Protein AF-A0A371H6S9-F1 (afdb_monomer)

Organism: Mucuna pruriens (NCBI:txid157652)

Foldseek 3Di:
DVVVVCCVVPNPVNVVVVVCVVVVPDDDLLRLLVVLVVVCVVCVPPVDDLLVSLVVSLVPDDPVVQVVLCVQVVHHLNVDDSVVSNVSSVVVSVVVVVVVVVVVVVVVVVVVVVVVVVVVVVVVVVVVVPPD

pLDDT: mean 82.52, std 13.05, range [45.22, 95.12]

Mean predicted aligned error: 13.17 Å

Radius of gyration: 25.53 Å; Cα contacts (8 Å, |Δi|>4): 40; chains: 1; bounding box: 73×57×52 Å

Secondary structure (DSSP, 8-state):
-HHHHHHHHS-HHHHHHHHHHHHH----HHHHHHHHHHHHHH-TT----HHHHHHHHHHHS-HHHHHHHHHHHTS-GGGS-HHHHHHHHHHHHHHHHHHHHHHHHHHHHHHHHHHHHHHHHHHHHHHHHTT-

Solvent-accessible surface area (backbone atoms only — not comparable to full-atom values): 7576 Å² total; per-residue (Å²): 114,72,66,64,52,43,50,75,78,50,31,73,66,54,52,50,50,52,48,50,50,58,74,58,66,65,78,48,74,41,59,52,50,50,53,51,52,54,55,47,67,75,40,83,81,66,80,72,51,65,54,56,53,53,50,54,54,57,67,75,45,54,72,68,56,46,52,51,47,23,61,77,59,77,43,64,52,85,79,46,55,52,67,58,41,50,52,50,53,50,49,57,33,55,48,58,51,54,56,50,51,53,50,52,53,51,52,56,52,50,54,51,52,51,52,52,52,52,52,53,52,49,52,53,53,53,58,66,64,70,73,116

Structure (mmCIF, N/CA/C/O backbone):
data_AF-A0A371H6S9-F1
#
_entry.id   AF-A0A371H6S9-F1
#
loop_
_atom_site.group_PDB
_atom_site.id
_atom_site.type_symbol
_atom_site.label_atom_id
_atom_site.label_alt_id
_atom_site.label_comp_id
_atom_site.label_asym_id
_atom_site.label_entity_id
_atom_site.label_seq_id
_atom_site.pdbx_PDB_ins_code
_atom_site.Cartn_x
_atom_site.Cartn_y
_atom_site.Cartn_z
_atom_site.occupancy
_atom_site.B_iso_or_equiv
_atom_site.auth_seq_id
_atom_site.auth_comp_id
_atom_site.auth_asym_id
_atom_site.auth_atom_id
_atom_site.pdbx_PDB_model_num
ATOM 1 N N . MET A 1 1 ? 10.686 46.950 -4.420 1.00 54.09 1 MET A N 1
ATOM 2 C CA . MET A 1 1 ? 11.834 46.256 -3.778 1.00 54.09 1 MET A CA 1
ATOM 3 C C . MET A 1 1 ? 11.553 44.820 -3.319 1.00 54.09 1 MET A C 1
ATOM 5 O O . MET A 1 1 ? 12.460 44.010 -3.441 1.00 54.09 1 MET A O 1
ATOM 9 N N . LYS A 1 2 ? 10.344 44.446 -2.860 1.00 57.06 2 LYS A N 1
ATOM 10 C CA . LYS A 1 2 ? 10.056 43.058 -2.420 1.00 57.06 2 LYS A CA 1
ATOM 11 C C . LYS A 1 2 ? 10.173 41.984 -3.527 1.00 57.06 2 LYS A C 1
ATOM 13 O O . LYS A 1 2 ? 10.679 40.906 -3.245 1.00 57.06 2 LYS A O 1
ATOM 18 N N . CYS A 1 3 ? 9.796 42.276 -4.777 1.00 54.66 3 CYS A N 1
ATOM 19 C CA . CYS A 1 3 ? 9.880 41.297 -5.879 1.00 54.66 3 CYS A CA 1
ATOM 20 C C . CYS A 1 3 ? 11.325 40.965 -6.300 1.00 54.66 3 CYS A C 1
ATOM 22 O O . CYS A 1 3 ? 11.639 39.805 -6.533 1.00 54.66 3 CYS A O 1
ATOM 24 N N . ILE A 1 4 ? 12.220 41.960 -6.303 1.00 58.25 4 ILE A N 1
ATOM 25 C CA . ILE A 1 4 ? 13.638 41.788 -6.680 1.00 58.25 4 ILE A CA 1
ATOM 26 C C . ILE A 1 4 ? 14.384 40.941 -5.634 1.00 58.25 4 ILE A C 1
ATOM 28 O O . ILE A 1 4 ? 15.252 40.139 -5.967 1.00 58.25 4 ILE A O 1
ATOM 32 N N . PHE A 1 5 ? 14.022 41.077 -4.353 1.00 59.91 5 PHE A N 1
ATOM 33 C CA . PHE A 1 5 ? 14.564 40.245 -3.277 1.00 59.91 5 PHE A CA 1
ATOM 34 C C . PHE A 1 5 ? 14.144 38.775 -3.435 1.00 59.91 5 PHE A C 1
ATOM 36 O O . PHE A 1 5 ? 14.973 37.875 -3.321 1.00 59.91 5 PHE A O 1
ATOM 43 N N . LEU A 1 6 ? 12.874 38.522 -3.764 1.00 56.22 6 LEU A N 1
ATOM 44 C CA . LEU A 1 6 ? 12.376 37.164 -3.987 1.00 56.22 6 LEU A CA 1
ATOM 45 C C . LEU A 1 6 ? 13.027 36.501 -5.206 1.00 56.22 6 LEU A C 1
ATOM 47 O O . LEU A 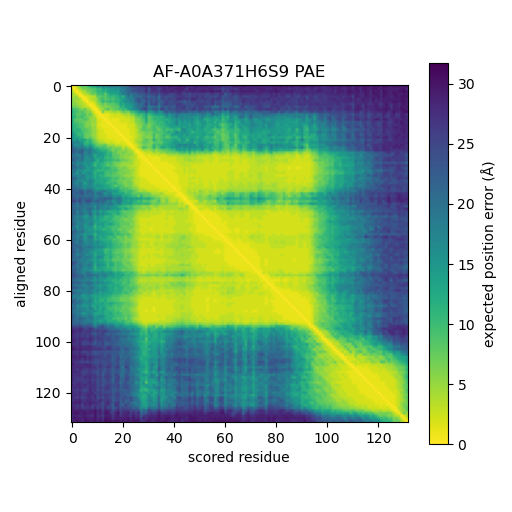1 6 ? 13.379 35.333 -5.114 1.00 56.22 6 LEU A O 1
ATOM 51 N N . GLU A 1 7 ? 13.288 37.227 -6.295 1.00 57.91 7 GLU A N 1
ATOM 52 C CA . GLU A 1 7 ? 14.029 36.681 -7.445 1.00 57.91 7 GLU A CA 1
ATOM 53 C C . GLU A 1 7 ? 15.470 36.281 -7.103 1.00 57.91 7 GLU A C 1
ATOM 55 O O . GLU A 1 7 ? 15.959 35.258 -7.588 1.00 57.91 7 GLU A O 1
ATOM 60 N N . LYS A 1 8 ? 16.140 37.051 -6.234 1.00 61.28 8 LYS A N 1
ATOM 61 C CA . LYS A 1 8 ? 17.536 36.806 -5.840 1.00 61.28 8 LYS A CA 1
ATOM 62 C C . LYS A 1 8 ? 17.701 35.612 -4.887 1.00 61.28 8 LYS A C 1
ATOM 64 O O . LYS A 1 8 ? 18.742 34.965 -4.913 1.00 61.28 8 LYS A O 1
ATOM 69 N N . PHE A 1 9 ? 16.693 35.308 -4.060 1.00 59.56 9 PHE A N 1
ATOM 70 C CA . PHE A 1 9 ? 16.754 34.241 -3.040 1.00 59.56 9 PHE A CA 1
ATOM 71 C C . PHE A 1 9 ? 15.882 33.009 -3.355 1.00 59.56 9 PHE A C 1
ATOM 73 O O . PHE A 1 9 ? 16.217 31.881 -2.975 1.00 59.56 9 PHE A O 1
ATOM 80 N N . PHE A 1 10 ? 14.790 33.205 -4.087 1.00 62.31 10 PHE A N 1
ATOM 81 C CA . PHE A 1 10 ? 13.824 32.195 -4.515 1.00 62.31 10 PHE A CA 1
ATOM 82 C C . PHE A 1 10 ? 13.606 32.311 -6.023 1.00 62.31 10 PHE A C 1
ATOM 84 O O . PHE A 1 10 ? 12.510 32.619 -6.493 1.00 62.31 10 PHE A O 1
ATOM 91 N N . SER A 1 11 ? 14.668 32.047 -6.790 1.00 77.38 11 SER A N 1
ATOM 92 C CA . SER A 1 11 ? 14.598 32.020 -8.250 1.00 77.38 11 SER A CA 1
ATOM 93 C C . SER A 1 11 ? 13.400 31.192 -8.731 1.00 77.38 11 SER A C 1
ATOM 95 O O . SER A 1 11 ? 12.996 30.205 -8.099 1.00 77.38 11 SER A O 1
ATOM 97 N N . ALA A 1 12 ? 12.835 31.558 -9.883 1.00 75.94 12 ALA A N 1
ATOM 98 C CA . ALA A 1 12 ? 11.729 30.815 -10.486 1.00 75.94 12 ALA A CA 1
ATOM 99 C C . ALA A 1 12 ? 12.052 29.312 -10.622 1.00 75.94 12 ALA A C 1
ATOM 101 O O . ALA A 1 12 ? 11.181 28.471 -10.394 1.00 75.94 12 ALA A O 1
ATOM 102 N N . SER A 1 13 ? 13.323 28.972 -10.877 1.00 79.56 13 SER A N 1
ATOM 103 C CA . SER A 1 13 ? 13.829 27.596 -10.912 1.00 79.56 13 SER A CA 1
ATOM 104 C C . SER A 1 13 ? 13.797 26.897 -9.548 1.00 79.56 13 SER A C 1
ATOM 106 O O . SER A 1 13 ? 13.357 25.750 -9.464 1.00 79.56 13 SER A O 1
ATOM 108 N N . ARG A 1 14 ? 14.189 27.571 -8.458 1.00 81.19 14 ARG A N 1
ATOM 109 C CA . ARG A 1 14 ? 14.127 27.019 -7.094 1.00 81.19 14 ARG A CA 1
ATOM 110 C C . ARG A 1 14 ? 12.681 26.796 -6.664 1.00 81.19 14 ARG A C 1
ATOM 112 O O . ARG A 1 14 ? 12.356 25.733 -6.141 1.00 81.19 14 ARG A O 1
ATOM 119 N N . THR A 1 15 ? 11.799 27.744 -6.968 1.00 82.00 15 THR A N 1
ATOM 120 C CA . THR A 1 15 ? 10.360 27.628 -6.695 1.00 82.00 15 THR A CA 1
ATOM 121 C C . THR A 1 15 ? 9.712 26.518 -7.532 1.00 82.00 15 THR A C 1
ATOM 123 O O . THR A 1 15 ? 8.902 25.751 -7.020 1.00 82.00 15 THR A O 1
ATOM 126 N N . ALA A 1 16 ? 10.085 26.366 -8.807 1.00 82.19 16 ALA A N 1
ATOM 127 C CA . ALA A 1 16 ? 9.634 25.255 -9.647 1.00 82.19 16 ALA A CA 1
ATOM 128 C C . ALA A 1 16 ? 10.144 23.894 -9.143 1.00 82.19 16 ALA A C 1
ATOM 130 O O . ALA A 1 16 ? 9.376 22.939 -9.099 1.00 82.19 16 ALA A O 1
ATOM 131 N N . SER A 1 17 ? 11.401 23.813 -8.698 1.00 82.50 17 SER A N 1
ATOM 132 C CA . SER A 1 17 ? 11.984 22.599 -8.109 1.00 82.50 17 SER A CA 1
ATOM 133 C C . SER A 1 17 ? 11.287 22.206 -6.805 1.00 82.50 17 SER A C 1
ATOM 135 O O . SER A 1 17 ? 10.925 21.047 -6.628 1.00 82.50 17 SER A O 1
ATOM 137 N N . ILE A 1 18 ? 11.008 23.171 -5.923 1.00 83.88 18 ILE A N 1
ATOM 138 C CA . ILE A 1 18 ? 10.249 22.932 -4.688 1.00 83.88 18 ILE A CA 1
ATOM 139 C C . ILE A 1 18 ? 8.818 22.493 -5.012 1.00 83.88 18 ILE A C 1
ATOM 141 O O . ILE A 1 18 ? 8.362 21.503 -4.454 1.00 83.88 18 ILE A O 1
ATOM 145 N N . ARG A 1 19 ? 8.129 23.143 -5.960 1.00 82.06 19 ARG A N 1
ATOM 146 C CA . ARG A 1 19 ? 6.797 22.706 -6.418 1.00 82.06 19 ARG A CA 1
ATOM 147 C C . ARG A 1 19 ? 6.821 21.292 -6.988 1.00 82.06 19 ARG A C 1
ATOM 149 O O . ARG A 1 19 ? 5.960 20.494 -6.647 1.00 82.06 19 ARG A O 1
ATOM 156 N N . LYS A 1 20 ? 7.830 20.956 -7.794 1.00 81.62 20 LYS A N 1
ATOM 157 C CA . LYS A 1 20 ? 8.015 19.601 -8.326 1.00 81.62 20 LYS A CA 1
ATOM 158 C C . LYS A 1 20 ? 8.255 18.588 -7.210 1.00 81.62 20 LYS A C 1
ATOM 160 O O . LYS A 1 20 ? 7.698 17.502 -7.271 1.00 81.62 20 LYS A O 1
ATOM 165 N N . LYS A 1 21 ? 9.042 18.944 -6.189 1.00 80.62 21 LYS A N 1
ATOM 166 C CA . LYS A 1 21 ? 9.236 18.105 -5.002 1.00 80.62 21 LYS A CA 1
ATOM 167 C C . LYS A 1 21 ? 7.922 17.910 -4.260 1.00 80.62 21 LYS A C 1
ATOM 169 O O . LYS A 1 21 ? 7.562 16.768 -4.057 1.00 80.62 21 LYS A O 1
ATOM 174 N N . ILE A 1 22 ? 7.184 18.981 -3.954 1.00 78.75 22 ILE A N 1
ATOM 175 C CA . ILE A 1 22 ? 5.890 18.930 -3.251 1.00 78.75 22 ILE A CA 1
ATOM 176 C C . ILE A 1 22 ? 4.874 18.076 -4.018 1.00 78.75 22 ILE A C 1
ATOM 178 O O . ILE A 1 22 ? 4.316 17.149 -3.447 1.00 78.75 22 ILE A O 1
ATOM 182 N N . CYS A 1 23 ? 4.679 18.321 -5.317 1.00 70.56 23 CYS A N 1
ATOM 183 C CA . CYS A 1 23 ? 3.792 17.504 -6.154 1.00 70.56 23 CYS A CA 1
ATOM 184 C C . CYS A 1 23 ? 4.308 16.066 -6.346 1.00 70.56 23 CYS A C 1
ATOM 186 O O . CYS A 1 23 ? 3.544 15.180 -6.721 1.00 70.56 23 CYS A O 1
ATOM 188 N N . GLY A 1 24 ? 5.605 15.848 -6.122 1.00 63.62 24 GLY A N 1
ATOM 189 C CA . GLY A 1 24 ? 6.260 14.547 -6.146 1.00 63.62 24 GLY A CA 1
ATOM 190 C C . GLY A 1 24 ? 6.173 13.779 -4.826 1.00 63.62 24 GLY A C 1
ATOM 191 O O . GLY A 1 24 ? 6.465 12.588 -4.840 1.00 63.62 24 GLY A O 1
ATOM 192 N N . ILE A 1 25 ? 5.739 14.405 -3.718 1.00 71.25 25 ILE A N 1
ATOM 193 C CA . ILE A 1 25 ? 5.403 13.716 -2.457 1.00 71.25 25 ILE A CA 1
ATOM 194 C C . ILE A 1 25 ? 4.047 13.024 -2.652 1.00 71.25 25 ILE A C 1
ATOM 196 O O . ILE A 1 25 ? 3.038 13.386 -2.053 1.00 71.25 25 ILE A O 1
ATOM 200 N N . ARG A 1 26 ? 3.985 12.058 -3.567 1.00 69.69 26 ARG A N 1
ATOM 201 C CA . ARG A 1 26 ? 2.892 11.090 -3.583 1.00 69.69 26 ARG A CA 1
ATOM 202 C C . ARG A 1 26 ? 3.297 9.974 -2.635 1.00 69.69 26 ARG A C 1
ATOM 204 O O . ARG A 1 26 ? 4.246 9.258 -2.933 1.00 69.69 26 ARG A O 1
ATOM 211 N N . GLU A 1 27 ? 2.591 9.859 -1.512 1.00 80.19 27 GLU A N 1
ATOM 212 C CA . GLU A 1 27 ? 2.697 8.677 -0.652 1.00 80.19 27 GLU A CA 1
ATOM 213 C C . GLU A 1 27 ? 2.327 7.437 -1.480 1.00 80.19 27 GLU A C 1
ATOM 215 O O . GLU A 1 27 ? 1.344 7.428 -2.227 1.00 80.19 27 GLU A O 1
ATOM 220 N N . THR A 1 28 ? 3.140 6.395 -1.366 1.00 84.69 28 THR A N 1
ATOM 221 C CA . THR A 1 28 ? 2.868 5.081 -1.949 1.00 84.69 28 THR A CA 1
ATOM 222 C C . THR A 1 28 ? 1.796 4.344 -1.142 1.00 84.69 28 THR A C 1
ATOM 224 O O . THR A 1 28 ? 1.573 4.630 0.037 1.00 84.69 28 THR A O 1
ATOM 227 N N . LEU A 1 29 ? 1.166 3.328 -1.749 1.00 87.25 29 LEU A N 1
ATOM 228 C CA . LEU A 1 29 ? 0.205 2.458 -1.060 1.00 87.25 29 LEU A CA 1
ATOM 229 C C . LEU A 1 29 ? 0.773 1.894 0.255 1.00 87.25 29 LEU A C 1
ATOM 231 O O . LEU A 1 29 ? 0.060 1.837 1.255 1.00 87.25 29 LEU A O 1
ATOM 235 N N . ARG A 1 30 ? 2.061 1.514 0.259 1.00 87.25 30 ARG A N 1
ATOM 236 C CA . ARG A 1 30 ? 2.778 1.055 1.456 1.00 87.25 30 ARG A CA 1
ATOM 237 C C . ARG A 1 30 ? 2.777 2.115 2.542 1.00 87.25 30 ARG A C 1
ATOM 239 O O . ARG A 1 30 ? 2.329 1.837 3.648 1.00 87.25 30 ARG A O 1
ATOM 246 N N . GLU A 1 31 ? 3.338 3.28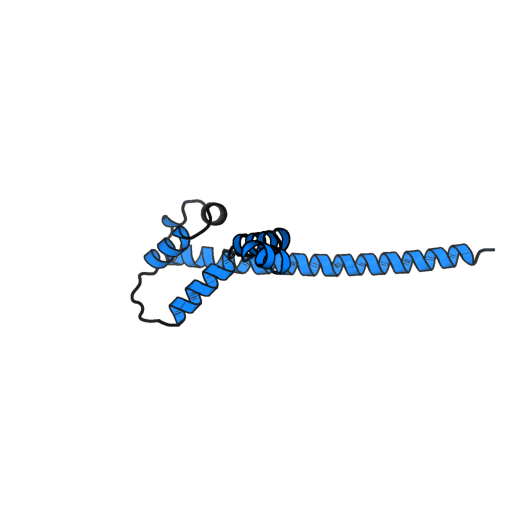5 2.242 1.00 89.06 31 GLU A N 1
ATOM 247 C CA . GLU A 1 31 ? 3.572 4.330 3.243 1.00 89.06 31 GLU A CA 1
ATOM 248 C C . GLU A 1 31 ? 2.249 4.756 3.874 1.00 89.06 31 GLU A C 1
ATOM 250 O O . GLU A 1 31 ? 2.138 4.883 5.095 1.00 89.06 31 GLU A O 1
ATOM 255 N N . TYR A 1 32 ? 1.210 4.881 3.046 1.00 90.88 32 TYR A N 1
ATOM 256 C CA . TYR A 1 32 ? -0.121 5.206 3.523 1.00 90.88 32 TYR A CA 1
ATOM 257 C C . TYR A 1 32 ? -0.718 4.091 4.399 1.00 90.88 32 TYR A C 1
ATOM 259 O O . TYR A 1 32 ? -1.273 4.371 5.466 1.00 90.88 32 TYR A O 1
ATOM 267 N N . TRP A 1 33 ? -0.555 2.821 4.006 1.00 91.69 33 TRP A N 1
ATOM 268 C CA . TRP A 1 33 ? -1.008 1.669 4.793 1.00 91.69 33 TRP A CA 1
ATOM 269 C C . TRP A 1 33 ? -0.287 1.558 6.143 1.00 91.69 33 TRP A C 1
ATOM 271 O O . TRP A 1 33 ? -0.922 1.326 7.174 1.00 91.69 33 TRP A O 1
ATOM 281 N N . GLU A 1 34 ? 1.027 1.764 6.182 1.00 90.81 34 GLU A N 1
ATOM 282 C CA . GLU A 1 34 ? 1.811 1.768 7.422 1.00 90.81 34 GLU A CA 1
ATOM 283 C C . GLU A 1 34 ? 1.401 2.915 8.348 1.00 90.81 34 GLU A C 1
ATOM 285 O O . GLU A 1 34 ? 1.189 2.701 9.546 1.00 90.81 34 GLU A O 1
ATOM 290 N N . ARG A 1 35 ? 1.216 4.122 7.799 1.00 92.62 35 ARG A N 1
ATOM 291 C CA . ARG A 1 35 ? 0.756 5.288 8.561 1.00 92.62 35 ARG A CA 1
ATOM 292 C C . ARG A 1 35 ? -0.618 5.048 9.181 1.00 92.62 35 ARG A C 1
ATOM 294 O O . ARG A 1 35 ? -0.807 5.361 10.358 1.00 92.62 35 ARG A O 1
ATOM 301 N N . LEU A 1 36 ? -1.550 4.457 8.431 1.00 91.25 36 LEU A N 1
ATOM 302 C CA . LEU A 1 36 ? -2.868 4.079 8.944 1.00 91.25 36 LEU A CA 1
ATOM 303 C C . LEU A 1 36 ? -2.752 3.073 10.097 1.00 91.25 36 LEU A C 1
ATOM 305 O O . LEU A 1 36 ? -3.305 3.308 11.170 1.00 91.25 36 LEU A O 1
ATOM 309 N N . ASN A 1 37 ? -1.998 1.984 9.914 1.00 90.50 37 ASN A N 1
ATOM 310 C CA . ASN A 1 37 ? -1.828 0.967 10.956 1.00 90.50 37 ASN A CA 1
ATOM 311 C C . ASN A 1 37 ? -1.178 1.540 12.224 1.00 90.50 37 ASN A C 1
ATOM 313 O O . ASN A 1 37 ? -1.600 1.210 13.332 1.00 90.50 37 ASN A O 1
ATOM 317 N N . LYS A 1 38 ? -0.200 2.442 12.082 1.00 92.75 38 LYS A N 1
ATOM 318 C CA . LYS A 1 38 ? 0.442 3.129 13.211 1.00 92.75 38 LYS A CA 1
ATOM 319 C C . LYS A 1 38 ? -0.538 4.010 13.991 1.00 92.75 38 LYS A C 1
ATOM 321 O O . LYS A 1 38 ? -0.505 4.029 15.223 1.00 92.75 38 LYS A O 1
ATOM 326 N N . LEU A 1 39 ? -1.426 4.716 13.291 1.00 91.38 39 LEU A N 1
ATOM 327 C CA . LEU A 1 39 ? -2.481 5.510 13.925 1.00 91.38 39 LEU A CA 1
ATOM 328 C C . LEU A 1 39 ? -3.474 4.612 14.673 1.00 91.38 39 LEU A C 1
ATOM 330 O O . LEU A 1 39 ? -3.774 4.884 15.833 1.00 91.38 39 LEU A O 1
ATOM 334 N N . CYS A 1 40 ? -3.905 3.504 14.062 1.00 88.75 40 CYS A N 1
ATOM 335 C CA . CYS A 1 40 ? -4.759 2.517 14.726 1.00 88.75 40 CYS A CA 1
ATOM 336 C C . CYS A 1 40 ? -4.094 1.927 15.982 1.00 88.75 40 CYS A C 1
ATOM 338 O O . CYS A 1 40 ? -4.743 1.818 17.019 1.00 88.75 40 CYS A O 1
ATOM 340 N N . ALA A 1 41 ? -2.795 1.614 15.932 1.00 89.75 41 ALA A N 1
ATOM 341 C CA . ALA A 1 41 ? -2.052 1.086 17.079 1.00 89.75 41 ALA A CA 1
ATOM 342 C C . ALA A 1 41 ? -1.951 2.086 18.245 1.00 89.75 41 ALA A C 1
ATOM 344 O O . ALA A 1 41 ? -1.922 1.679 19.403 1.00 89.75 41 ALA A O 1
ATOM 345 N N . THR A 1 42 ? -1.938 3.390 17.951 1.00 93.06 42 THR A N 1
ATOM 346 C CA . THR A 1 42 ? -1.930 4.449 18.977 1.00 93.06 42 THR A CA 1
ATOM 347 C C . THR A 1 42 ? -3.248 4.511 19.760 1.00 93.06 42 THR A C 1
ATOM 349 O O . THR A 1 42 ? -3.266 4.983 20.894 1.00 93.06 42 THR A O 1
ATOM 352 N N . CYS A 1 43 ? -4.358 4.026 19.192 1.00 89.38 43 CYS A N 1
ATOM 353 C CA . CYS A 1 43 ? -5.664 4.031 19.850 1.00 89.38 43 CYS A CA 1
ATOM 354 C C . CYS A 1 43 ? -6.397 2.689 19.665 1.00 89.38 43 CYS A C 1
ATOM 356 O O . CYS A 1 43 ? -7.328 2.607 18.868 1.00 89.38 43 CYS A O 1
ATOM 358 N N . PRO A 1 44 ? -6.049 1.631 20.423 1.00 81.06 44 PRO A N 1
ATOM 359 C CA . PRO A 1 44 ? -6.655 0.302 20.264 1.00 81.06 44 PRO A CA 1
ATOM 360 C C . PRO A 1 44 ? -8.174 0.279 20.502 1.00 81.06 44 PRO A C 1
ATOM 362 O O . PRO A 1 44 ? -8.886 -0.562 19.961 1.00 81.06 44 PRO A O 1
ATOM 365 N N . HIS A 1 45 ? -8.682 1.226 21.298 1.00 87.00 45 HIS A N 1
ATOM 366 C CA . HIS A 1 45 ? -10.102 1.378 21.630 1.00 8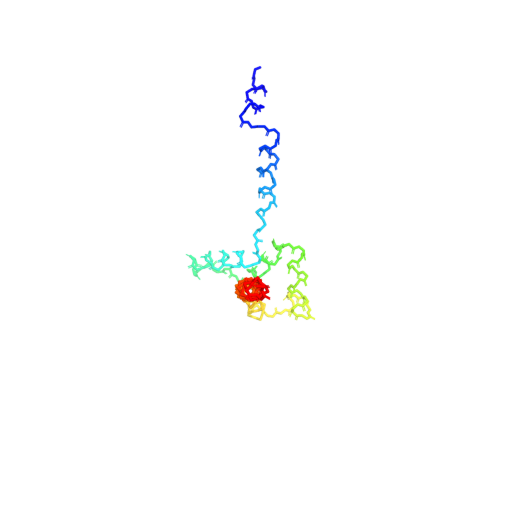7.00 45 HIS A CA 1
ATOM 367 C C . HIS A 1 45 ? -10.814 2.424 20.763 1.00 87.00 45 HIS A C 1
ATOM 369 O O . HIS A 1 45 ? -11.826 2.985 21.181 1.00 87.00 45 HIS A O 1
ATOM 375 N N . HIS A 1 46 ? -10.311 2.699 19.555 1.00 84.56 46 HIS A N 1
ATOM 376 C CA . HIS A 1 46 ? -10.878 3.716 18.667 1.00 84.56 46 HIS A CA 1
ATOM 377 C C . HIS A 1 46 ? -12.341 3.456 18.266 1.00 84.56 46 HIS A C 1
ATOM 379 O O . HIS A 1 46 ? -12.981 4.357 17.737 1.00 84.56 46 HIS A O 1
ATOM 385 N N . GLN A 1 47 ? -12.876 2.240 18.467 1.00 87.38 47 GLN A N 1
ATOM 386 C CA . GLN A 1 47 ? -14.259 1.817 18.149 1.00 87.38 47 GLN A CA 1
ATOM 387 C C . GLN A 1 47 ? -14.677 1.963 16.672 1.00 87.38 47 GLN A C 1
ATOM 389 O O . GLN A 1 47 ? -15.762 1.539 16.286 1.00 87.38 47 GLN A O 1
ATOM 394 N N . ILE A 1 48 ? -13.805 2.504 15.819 1.00 88.12 48 ILE A N 1
ATOM 395 C CA . ILE A 1 48 ? -13.996 2.537 14.371 1.00 88.12 48 ILE A CA 1
ATOM 396 C C . ILE A 1 48 ? -14.061 1.106 13.828 1.00 88.12 48 ILE A C 1
ATOM 398 O O . ILE A 1 48 ? -13.138 0.313 14.020 1.00 88.12 48 ILE A O 1
ATOM 402 N N . ASN A 1 49 ? -15.155 0.803 13.130 1.00 90.31 49 ASN A N 1
ATOM 403 C CA . ASN A 1 49 ? -15.359 -0.469 12.450 1.00 90.31 49 ASN A CA 1
ATOM 404 C C . ASN A 1 49 ? -14.289 -0.675 11.361 1.00 90.31 49 ASN A C 1
ATOM 406 O O . ASN A 1 49 ? -13.986 0.238 10.591 1.00 90.31 49 ASN A O 1
ATOM 410 N N . GLU A 1 50 ? -13.743 -1.886 11.265 1.00 89.56 50 GLU A N 1
ATOM 411 C CA . GLU A 1 50 ? -12.711 -2.225 10.283 1.00 89.56 50 GLU A CA 1
ATOM 412 C C . GLU A 1 50 ? -13.157 -1.988 8.833 1.00 89.56 50 GLU A C 1
ATOM 414 O O . GLU A 1 50 ? -12.389 -1.471 8.027 1.00 89.56 50 GLU A O 1
ATOM 419 N N . GLN A 1 51 ? -14.409 -2.294 8.498 1.00 92.50 51 GLN A N 1
ATOM 420 C CA . GLN A 1 51 ? -14.951 -2.044 7.165 1.00 92.50 51 GLN A CA 1
ATOM 421 C C . GLN A 1 51 ? -14.984 -0.549 6.835 1.00 92.50 51 GLN A C 1
ATOM 423 O O . GLN A 1 51 ? -14.691 -0.155 5.707 1.00 92.50 51 GLN A O 1
ATOM 428 N N . LEU A 1 52 ? -15.264 0.292 7.832 1.00 92.31 52 LEU A N 1
ATOM 429 C CA . LEU A 1 52 ? -15.240 1.741 7.673 1.00 92.31 52 LEU A CA 1
ATOM 430 C C . LEU A 1 52 ? -13.802 2.263 7.504 1.00 92.31 52 LEU A C 1
ATOM 432 O O . LEU A 1 52 ? -13.566 3.141 6.678 1.00 92.31 52 LEU A O 1
ATOM 436 N N . LEU A 1 53 ? -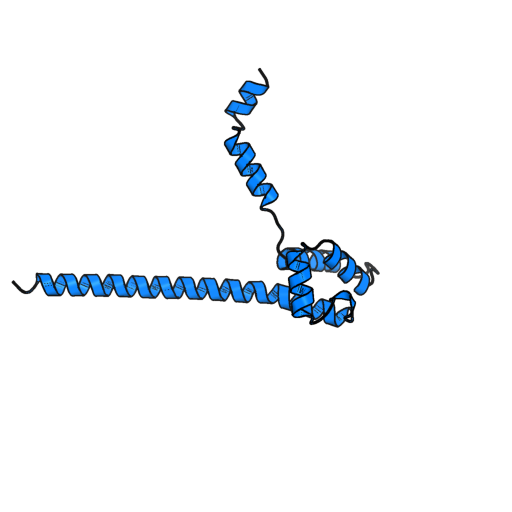12.824 1.687 8.215 1.00 91.75 53 LEU A N 1
ATOM 437 C CA . LEU A 1 53 ? -11.401 1.993 8.009 1.00 91.75 53 LEU A CA 1
ATOM 438 C C . LEU A 1 53 ? -10.943 1.638 6.589 1.00 91.75 53 LEU A C 1
ATOM 440 O O . LEU A 1 53 ? -10.294 2.456 5.941 1.00 91.75 53 LEU A O 1
ATOM 444 N N . ILE A 1 54 ? -11.314 0.455 6.090 1.00 93.62 54 ILE A N 1
ATOM 445 C CA . ILE A 1 54 ? -11.026 0.022 4.713 1.00 93.62 54 ILE A CA 1
ATOM 446 C C . ILE A 1 54 ? -11.669 0.984 3.706 1.00 93.62 54 ILE A C 1
ATOM 448 O O . ILE A 1 54 ? -11.032 1.362 2.723 1.00 93.62 54 ILE A O 1
ATOM 452 N N . GLN A 1 55 ? -12.908 1.416 3.955 1.00 93.62 55 GLN A N 1
ATOM 453 C CA . GLN A 1 55 ? -13.615 2.355 3.087 1.00 93.62 55 GLN A CA 1
ATOM 454 C C . GLN A 1 55 ? -12.927 3.721 3.031 1.00 93.62 55 GLN A C 1
ATOM 456 O O . GLN A 1 55 ? -12.715 4.251 1.938 1.00 93.62 55 GLN A O 1
ATOM 461 N N . TYR A 1 56 ? -12.552 4.281 4.185 1.00 92.38 56 TYR A N 1
ATOM 462 C CA . TYR A 1 56 ? -11.816 5.543 4.238 1.00 92.38 56 TYR A CA 1
ATOM 463 C C . TYR A 1 56 ? -10.460 5.424 3.557 1.00 92.38 56 TYR A C 1
ATOM 465 O O . TYR A 1 56 ? -10.139 6.253 2.711 1.00 92.38 56 TYR A O 1
ATOM 473 N N . PHE A 1 57 ? -9.712 4.362 3.859 1.00 92.38 57 PHE A N 1
ATOM 474 C CA . PHE A 1 57 ? -8.435 4.089 3.213 1.00 92.38 57 PHE A CA 1
ATOM 475 C C . PHE A 1 57 ? -8.585 4.066 1.694 1.00 92.38 57 PHE A C 1
ATOM 477 O O . PHE A 1 57 ? -7.933 4.838 1.001 1.00 92.38 57 PHE A O 1
ATOM 484 N N . TYR A 1 58 ? -9.497 3.242 1.175 1.00 92.19 58 TYR A N 1
ATOM 485 C CA . TYR A 1 58 ? -9.704 3.098 -0.259 1.00 92.19 58 TYR A CA 1
ATOM 486 C C . TYR A 1 58 ? -10.160 4.407 -0.907 1.00 92.19 58 TYR A C 1
ATOM 488 O O . TYR A 1 58 ? -9.704 4.716 -2.000 1.00 92.19 58 TYR A O 1
ATOM 496 N N . LYS A 1 59 ? -11.010 5.216 -0.259 1.00 91.69 59 LYS A N 1
ATOM 497 C CA . LYS A 1 59 ? -11.469 6.504 -0.807 1.00 91.69 59 LYS A CA 1
ATOM 498 C C . LYS A 1 59 ? -10.315 7.474 -1.065 1.00 91.69 59 LYS A C 1
ATOM 500 O O . LYS A 1 59 ? -10.308 8.112 -2.121 1.00 91.69 59 LYS A O 1
ATOM 505 N N . GLU A 1 60 ? -9.354 7.538 -0.152 1.00 90.38 60 GLU A N 1
ATOM 506 C CA . GLU A 1 60 ? -8.213 8.460 -0.209 1.00 90.38 60 GLU A CA 1
ATOM 507 C C . GLU A 1 60 ? -7.091 7.989 -1.152 1.00 90.38 60 GLU A C 1
ATOM 509 O O . GLU A 1 60 ? -6.156 8.737 -1.434 1.00 90.38 60 GLU A O 1
ATOM 514 N N . LEU A 1 61 ? -7.185 6.772 -1.698 1.00 89.75 61 LEU A N 1
ATOM 515 C CA . LEU A 1 61 ? -6.216 6.274 -2.670 1.00 89.75 61 LEU A CA 1
ATOM 516 C C . LEU A 1 61 ? -6.315 6.970 -4.030 1.00 89.75 61 LEU A C 1
ATOM 518 O O . LEU A 1 61 ? -7.392 7.369 -4.500 1.00 89.75 61 LEU A O 1
ATOM 522 N N . SER A 1 62 ? -5.171 7.015 -4.716 1.00 88.56 62 SER A N 1
ATOM 523 C CA . SER A 1 62 ? -5.115 7.430 -6.113 1.00 88.56 62 SER A CA 1
ATOM 524 C C . SER A 1 62 ? -5.905 6.459 -6.999 1.00 88.56 62 SER A C 1
ATOM 526 O O . SER A 1 62 ? -6.041 5.277 -6.684 1.00 88.56 62 SER A O 1
ATOM 528 N N . MET A 1 63 ? -6.424 6.940 -8.134 1.00 89.12 63 MET A N 1
ATOM 529 C CA . MET A 1 63 ? -7.187 6.091 -9.063 1.00 89.12 63 MET A CA 1
ATOM 530 C C . MET A 1 63 ? -6.368 4.885 -9.549 1.00 89.12 63 MET A C 1
ATOM 532 O O . MET A 1 63 ? -6.900 3.797 -9.735 1.00 89.12 63 MET A O 1
ATOM 536 N N . MET A 1 64 ? -5.056 5.070 -9.712 1.00 88.62 64 MET A N 1
ATOM 537 C CA . MET A 1 64 ? -4.146 4.000 -10.111 1.00 88.62 64 MET A CA 1
ATOM 538 C C . MET A 1 64 ? -4.066 2.899 -9.048 1.00 88.62 64 MET A C 1
ATOM 540 O O . MET A 1 64 ? -4.175 1.722 -9.383 1.00 88.62 64 MET A O 1
ATOM 544 N N . ASP A 1 65 ? -3.938 3.276 -7.774 1.00 89.88 65 ASP A N 1
ATOM 545 C CA . ASP A 1 65 ? -3.873 2.314 -6.669 1.00 89.88 65 ASP A CA 1
ATOM 546 C C . ASP A 1 65 ? -5.211 1.592 -6.477 1.00 89.88 65 ASP A C 1
ATOM 548 O O . ASP A 1 65 ? -5.222 0.380 -6.272 1.00 89.88 65 ASP A O 1
ATOM 552 N N . LYS A 1 66 ? -6.340 2.304 -6.620 1.00 92.38 66 LYS A N 1
ATOM 553 C CA . LYS A 1 66 ? -7.690 1.708 -6.610 1.00 92.38 66 LYS A CA 1
ATOM 554 C C . LYS A 1 66 ? -7.833 0.631 -7.680 1.00 92.38 66 LYS A C 1
ATOM 556 O O . LYS A 1 66 ? -8.168 -0.505 -7.359 1.00 92.38 66 LYS A O 1
ATOM 561 N N . ASN A 1 67 ? -7.484 0.962 -8.923 1.00 91.69 67 ASN A N 1
ATOM 562 C CA . ASN A 1 67 ? -7.561 0.025 -10.043 1.00 91.69 67 ASN A CA 1
ATOM 563 C C . ASN A 1 67 ? -6.664 -1.201 -9.829 1.00 91.69 67 ASN A C 1
ATOM 565 O O . ASN A 1 67 ? -7.071 -2.322 -10.122 1.00 91.69 67 ASN A O 1
ATOM 569 N N . MET A 1 68 ? -5.452 -1.005 -9.300 1.00 91.25 68 MET A N 1
ATOM 570 C CA . MET A 1 68 ? -4.534 -2.103 -8.988 1.00 91.25 68 MET A CA 1
ATOM 571 C C . MET A 1 68 ? -5.102 -3.025 -7.900 1.00 91.25 68 MET A C 1
ATOM 573 O O . MET A 1 68 ? -5.034 -4.247 -8.026 1.00 91.25 68 MET A O 1
ATOM 577 N N . ILE A 1 69 ? -5.694 -2.447 -6.853 1.00 92.81 69 ILE A N 1
ATOM 578 C CA . ILE A 1 69 ? -6.358 -3.189 -5.778 1.00 92.81 69 ILE A CA 1
ATOM 579 C C . ILE A 1 69 ? -7.545 -3.989 -6.311 1.00 92.81 69 ILE A C 1
ATOM 581 O O . ILE A 1 69 ? -7.652 -5.173 -5.999 1.00 92.81 69 ILE A O 1
ATOM 585 N N . ASP A 1 70 ? -8.420 -3.379 -7.108 1.00 94.25 70 ASP A N 1
ATOM 586 C CA . ASP A 1 70 ? -9.606 -4.056 -7.638 1.00 94.25 70 ASP A CA 1
ATOM 587 C C . ASP A 1 70 ? -9.225 -5.182 -8.609 1.00 94.25 70 ASP A C 1
ATOM 589 O O . ASP A 1 70 ? -9.792 -6.276 -8.552 1.00 94.25 70 ASP A O 1
ATOM 593 N N . ALA A 1 71 ? -8.194 -4.967 -9.433 1.00 92.88 71 ALA A N 1
A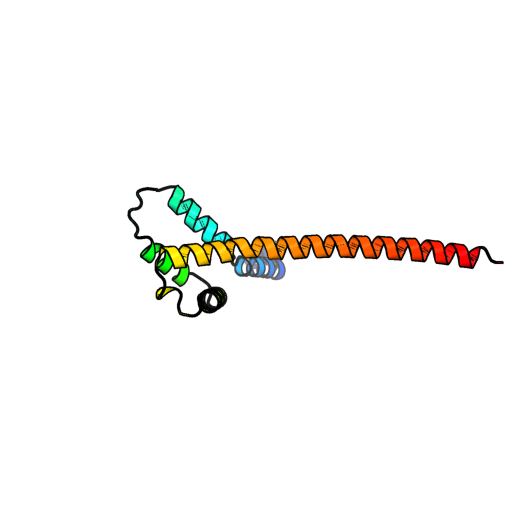TOM 594 C CA . ALA A 1 71 ? -7.641 -6.001 -10.302 1.00 92.88 71 ALA A CA 1
ATOM 595 C C . ALA A 1 71 ? -7.077 -7.184 -9.495 1.00 92.88 71 ALA A C 1
ATOM 597 O O . ALA A 1 71 ? -7.411 -8.334 -9.776 1.00 92.88 71 ALA A O 1
ATOM 598 N N . ALA A 1 72 ? -6.285 -6.919 -8.448 1.00 91.12 72 ALA A N 1
ATOM 599 C CA . ALA A 1 72 ? -5.765 -7.960 -7.554 1.00 91.12 72 ALA A CA 1
ATOM 600 C C . ALA A 1 72 ? -6.874 -8.661 -6.748 1.00 91.12 72 ALA A C 1
ATOM 602 O O . ALA A 1 72 ? -6.749 -9.819 -6.351 1.00 91.12 72 ALA A O 1
ATOM 603 N N . SER A 1 73 ? -7.970 -7.951 -6.494 1.00 92.31 73 SER A N 1
ATOM 604 C CA . SER A 1 73 ? -9.152 -8.436 -5.785 1.00 92.31 73 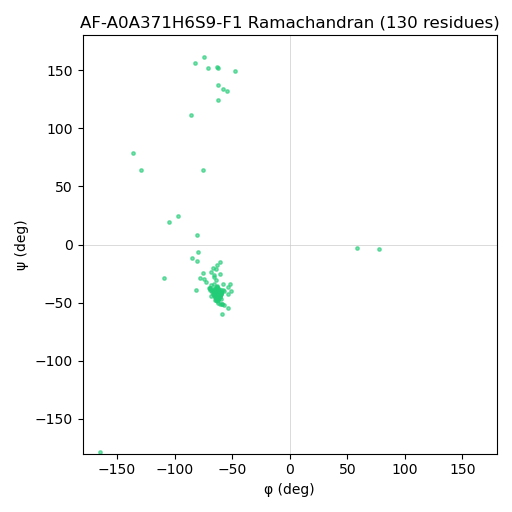SER A CA 1
ATOM 605 C C . SER A 1 73 ? -10.018 -9.367 -6.646 1.00 92.31 73 SER A C 1
ATOM 607 O O . SER A 1 73 ? -10.728 -10.215 -6.088 1.00 92.31 73 SER A O 1
ATOM 609 N N . GLY A 1 74 ? -9.932 -9.245 -7.978 1.00 90.94 74 GLY A N 1
ATOM 610 C CA . GLY A 1 74 ? -10.752 -9.954 -8.970 1.00 90.94 74 GLY A CA 1
ATOM 611 C C . GLY A 1 74 ? -12.168 -9.383 -9.135 1.00 90.94 74 GLY A C 1
ATOM 612 O O . GLY A 1 74 ? -12.933 -9.853 -9.970 1.00 90.94 74 GLY A O 1
ATOM 613 N N . ARG A 1 75 ? -12.518 -8.386 -8.318 1.00 90.44 75 ARG A N 1
ATOM 614 C CA . ARG A 1 75 ? -13.760 -7.598 -8.303 1.00 90.44 75 ARG A CA 1
ATOM 615 C C . ARG A 1 75 ? -13.528 -6.348 -7.451 1.00 90.44 75 ARG A C 1
ATOM 617 O O . ARG A 1 75 ? -12.439 -6.199 -6.891 1.00 90.44 75 ARG A O 1
ATOM 624 N N . ALA A 1 76 ? -14.538 -5.501 -7.272 1.00 92.69 76 ALA A N 1
ATOM 625 C CA . ALA A 1 76 ? -14.413 -4.347 -6.386 1.00 92.69 76 ALA A CA 1
ATOM 626 C C . ALA A 1 76 ? -13.967 -4.781 -4.979 1.00 92.69 76 ALA A C 1
ATOM 628 O O . ALA A 1 76 ? -14.523 -5.719 -4.398 1.00 92.69 76 ALA A O 1
ATOM 629 N N . LEU A 1 77 ? -12.965 -4.104 -4.411 1.00 92.69 77 LEU A N 1
ATOM 630 C CA . LEU A 1 77 ? -12.476 -4.397 -3.059 1.00 92.69 77 LEU A CA 1
ATOM 631 C C . LEU A 1 77 ? -13.619 -4.372 -2.035 1.00 92.69 77 LEU A C 1
ATOM 633 O O . LEU A 1 77 ? -13.646 -5.191 -1.119 1.00 92.69 77 LEU A O 1
ATOM 637 N N . MET A 1 78 ? -14.572 -3.456 -2.230 1.00 92.25 78 MET A N 1
ATOM 638 C CA . MET A 1 78 ? -15.733 -3.258 -1.359 1.00 92.25 78 MET A CA 1
ATOM 639 C C . MET A 1 78 ? -16.675 -4.462 -1.297 1.00 92.25 78 MET A C 1
ATOM 641 O O . MET A 1 78 ? -17.446 -4.573 -0.350 1.00 92.25 78 MET A O 1
ATOM 645 N N . ASP A 1 79 ? -16.584 -5.388 -2.250 1.00 92.38 79 ASP A N 1
ATOM 646 C CA . ASP A 1 79 ? -17.367 -6.618 -2.217 1.00 92.38 79 ASP A CA 1
ATOM 647 C C . ASP A 1 79 ? -16.747 -7.668 -1.280 1.00 92.38 79 ASP A C 1
ATOM 649 O O . ASP A 1 79 ? -17.364 -8.697 -1.000 1.00 92.38 79 ASP A O 1
ATOM 653 N N . LYS A 1 80 ? -15.490 -7.506 -0.847 1.00 92.06 80 LYS A N 1
ATOM 654 C CA . LYS A 1 80 ? -14.826 -8.452 0.064 1.00 92.06 80 LYS A CA 1
ATOM 655 C C . LYS A 1 80 ? -15.204 -8.176 1.518 1.00 92.06 80 LYS A C 1
ATOM 657 O O . LYS A 1 80 ? -15.528 -7.060 1.906 1.00 92.06 80 LYS A O 1
ATOM 662 N N . THR A 1 81 ? -15.089 -9.211 2.348 1.00 94.50 81 THR A N 1
ATOM 663 C CA . THR A 1 81 ? -15.138 -9.045 3.805 1.00 94.50 81 THR A CA 1
ATOM 664 C C . THR A 1 81 ? -13.974 -8.166 4.276 1.00 94.50 81 THR A C 1
ATOM 666 O O . THR A 1 81 ? -12.908 -8.167 3.652 1.00 94.50 81 THR A O 1
ATOM 669 N N . SER A 1 82 ? -14.146 -7.443 5.389 1.00 92.50 82 SER A N 1
ATOM 670 C CA . SER A 1 82 ? -13.118 -6.532 5.924 1.00 92.50 82 SER A CA 1
ATOM 671 C C . SER A 1 82 ? -11.766 -7.228 6.123 1.00 92.50 82 SER A C 1
ATOM 673 O O . SER A 1 82 ? -10.734 -6.710 5.699 1.00 92.50 82 SER A O 1
ATOM 675 N N . ALA A 1 83 ? -11.786 -8.454 6.654 1.00 92.75 83 ALA A N 1
ATOM 676 C CA . ALA A 1 83 ? -10.598 -9.275 6.857 1.00 92.75 83 ALA A CA 1
ATOM 677 C C . ALA A 1 83 ? -9.888 -9.629 5.537 1.00 92.75 83 ALA A C 1
ATOM 679 O O . ALA A 1 83 ? -8.666 -9.510 5.433 1.00 92.75 83 ALA A O 1
ATOM 680 N N . ALA A 1 84 ? -10.639 -10.023 4.503 1.00 93.69 84 ALA A N 1
ATOM 681 C CA . ALA A 1 84 ? -10.065 -10.362 3.201 1.00 93.69 84 ALA A CA 1
ATOM 682 C C . ALA A 1 84 ? -9.508 -9.123 2.481 1.00 93.69 84 ALA A C 1
ATOM 684 O O . ALA A 1 84 ? -8.436 -9.192 1.878 1.00 93.69 84 ALA A O 1
ATOM 685 N N . ALA A 1 85 ? -10.201 -7.984 2.575 1.00 95.12 85 ALA A N 1
ATOM 686 C CA . ALA A 1 85 ? -9.721 -6.712 2.047 1.00 95.12 85 ALA A CA 1
ATOM 687 C C . ALA A 1 85 ? -8.423 -6.274 2.745 1.00 95.12 85 ALA A C 1
ATOM 689 O O . ALA A 1 85 ? -7.446 -5.933 2.077 1.00 95.12 85 ALA A O 1
ATOM 690 N N . ARG A 1 86 ? -8.373 -6.367 4.080 1.00 94.12 86 ARG A N 1
ATOM 691 C CA . ARG A 1 86 ? -7.180 -6.055 4.875 1.00 94.12 86 ARG A CA 1
ATOM 692 C C . ARG A 1 86 ? -5.990 -6.924 4.500 1.00 94.12 86 ARG A C 1
ATOM 694 O O . ARG A 1 86 ? -4.894 -6.403 4.300 1.00 94.12 86 ARG A O 1
ATOM 701 N N . HIS A 1 87 ? -6.202 -8.233 4.386 1.00 94.06 87 HIS A N 1
ATOM 702 C CA . HIS A 1 87 ? -5.151 -9.163 3.990 1.00 94.06 87 HIS A CA 1
ATOM 7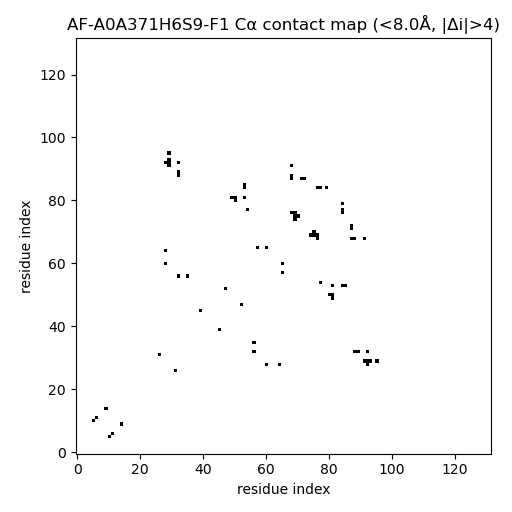03 C C . HIS A 1 87 ? -4.603 -8.829 2.595 1.00 94.06 87 HIS A C 1
ATOM 705 O O . HIS A 1 87 ? -3.391 -8.793 2.401 1.00 94.06 87 HIS A O 1
ATOM 711 N N . LEU A 1 88 ? -5.479 -8.523 1.632 1.00 94.38 88 LEU A N 1
ATOM 712 C CA . LEU A 1 88 ? -5.073 -8.151 0.277 1.00 94.38 88 LEU A CA 1
ATOM 713 C C . LEU A 1 88 ? -4.250 -6.860 0.255 1.00 94.38 88 LEU A C 1
ATOM 715 O O . LEU A 1 88 ? -3.176 -6.841 -0.345 1.00 94.38 88 LEU A O 1
ATOM 719 N N . ILE A 1 89 ? -4.721 -5.804 0.928 1.00 92.94 89 ILE A N 1
ATOM 720 C CA . ILE A 1 89 ? -3.995 -4.529 1.011 1.00 92.94 89 ILE A CA 1
ATOM 721 C C . ILE A 1 89 ? -2.635 -4.746 1.672 1.00 92.94 89 ILE A C 1
ATOM 723 O O . ILE A 1 89 ? -1.623 -4.282 1.152 1.00 92.94 89 ILE A O 1
ATOM 727 N N . SER A 1 90 ? -2.594 -5.502 2.772 1.00 92.69 90 SER A N 1
ATOM 728 C CA . SER A 1 90 ? -1.347 -5.828 3.458 1.00 92.69 90 SER A CA 1
ATOM 729 C C . SER A 1 90 ? -0.384 -6.591 2.554 1.00 92.69 90 SER A C 1
ATOM 731 O O . SER A 1 90 ? 0.802 -6.284 2.544 1.00 92.69 90 SER A O 1
ATOM 733 N N . ASN A 1 91 ? -0.871 -7.553 1.769 1.00 91.56 91 ASN A N 1
ATOM 734 C CA . ASN A 1 91 ? -0.037 -8.309 0.842 1.00 91.56 91 ASN A CA 1
ATOM 735 C C . ASN A 1 91 ? 0.522 -7.413 -0.274 1.00 91.56 91 ASN A C 1
ATOM 737 O O . ASN A 1 91 ? 1.702 -7.487 -0.602 1.00 91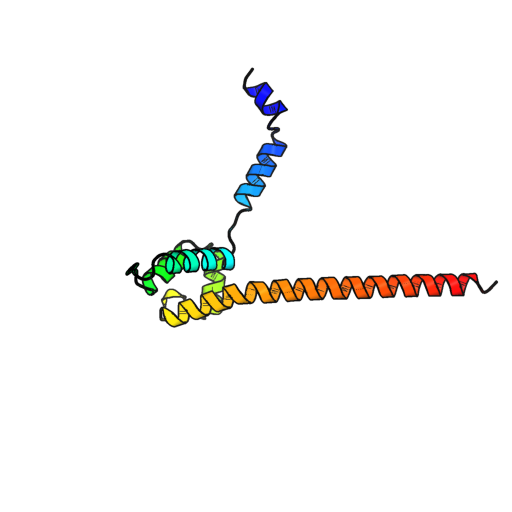.56 91 ASN A O 1
ATOM 741 N N . MET A 1 92 ? -0.294 -6.514 -0.828 1.00 90.50 92 MET A N 1
ATOM 742 C CA . MET A 1 92 ? 0.160 -5.577 -1.860 1.00 90.50 92 MET A CA 1
ATOM 743 C C . MET A 1 92 ? 1.131 -4.524 -1.329 1.00 90.50 92 MET A C 1
ATOM 745 O O . MET A 1 92 ? 2.107 -4.190 -2.007 1.00 90.50 92 MET A O 1
ATOM 749 N N . ALA A 1 93 ? 0.899 -4.044 -0.106 1.00 88.62 93 ALA A N 1
ATOM 750 C CA . ALA A 1 93 ? 1.867 -3.237 0.610 1.00 88.62 93 ALA A CA 1
ATOM 751 C C . ALA A 1 93 ? 3.166 -4.035 0.772 1.00 88.62 93 ALA A C 1
ATOM 753 O O . ALA A 1 93 ? 4.204 -3.572 0.337 1.00 88.62 93 ALA A O 1
ATOM 754 N N . SER A 1 94 ? 3.164 -5.272 1.264 1.00 83.38 94 SER A N 1
ATOM 755 C CA . SER A 1 94 ? 4.395 -6.069 1.412 1.00 83.38 94 SER A CA 1
ATOM 756 C C . SER A 1 94 ? 5.120 -6.360 0.087 1.00 83.38 94 SER A C 1
ATOM 758 O O . SER A 1 94 ? 6.342 -6.226 0.015 1.00 83.38 94 SER A O 1
ATOM 760 N N . ASN A 1 95 ? 4.397 -6.671 -0.991 1.00 71.31 95 ASN A N 1
ATOM 761 C CA . ASN A 1 95 ? 4.987 -7.046 -2.283 1.00 71.31 95 ASN A CA 1
ATOM 762 C C . ASN A 1 95 ? 5.766 -5.915 -2.962 1.00 71.31 95 ASN A C 1
ATOM 764 O O . ASN A 1 95 ? 6.712 -6.175 -3.708 1.00 71.31 95 ASN A O 1
ATOM 768 N N . THR A 1 96 ? 5.439 -4.652 -2.676 1.00 60.88 96 THR A N 1
ATOM 769 C CA . THR A 1 96 ? 6.233 -3.532 -3.201 1.00 60.88 96 THR A CA 1
ATOM 770 C C . THR A 1 96 ? 7.681 -3.542 -2.659 1.00 60.88 96 THR A C 1
ATOM 772 O O . THR A 1 96 ? 8.550 -2.990 -3.320 1.00 60.88 96 THR A O 1
ATOM 775 N N . HIS A 1 97 ? 7.984 -4.199 -1.523 1.00 57.56 97 HIS A N 1
ATOM 776 C CA . HIS A 1 97 ? 9.343 -4.296 -0.965 1.00 57.56 97 HIS A CA 1
ATO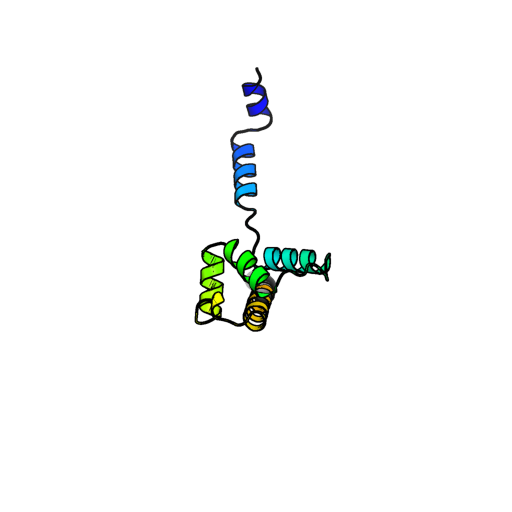M 777 C C . HIS A 1 97 ? 10.118 -5.396 -1.672 1.00 57.56 97 HIS A C 1
ATOM 779 O O . HIS A 1 97 ? 11.295 -5.223 -1.966 1.00 57.56 97 HIS A O 1
ATOM 785 N N . GLN A 1 98 ? 9.456 -6.516 -1.975 1.00 56.50 98 GLN A N 1
ATOM 786 C CA . GLN A 1 98 ? 10.085 -7.619 -2.695 1.00 56.50 98 GLN A CA 1
ATOM 787 C C . GLN A 1 98 ? 10.484 -7.203 -4.109 1.00 56.50 98 GLN A C 1
ATOM 789 O O . GLN A 1 98 ? 11.607 -7.473 -4.513 1.00 56.50 98 GLN A O 1
ATOM 794 N N . SER A 1 99 ? 9.623 -6.484 -4.836 1.00 57.12 99 SER A N 1
ATOM 795 C CA . SER A 1 99 ? 9.980 -5.959 -6.162 1.00 57.12 99 SER A CA 1
ATOM 796 C C . SER A 1 99 ? 11.185 -5.008 -6.098 1.00 57.12 99 SER A C 1
ATOM 798 O O . SER A 1 99 ? 12.104 -5.100 -6.909 1.00 57.12 99 SER A O 1
ATOM 800 N N . GLN A 1 100 ? 11.240 -4.146 -5.079 1.00 56.78 100 GLN A N 1
ATOM 801 C CA . GLN A 1 100 ? 12.347 -3.211 -4.887 1.00 56.78 100 GLN A CA 1
ATOM 802 C C . GLN A 1 100 ? 13.660 -3.929 -4.522 1.00 56.78 100 GLN A C 1
ATOM 804 O O . GLN A 1 100 ? 14.680 -3.672 -5.155 1.00 56.78 100 GLN A O 1
ATOM 809 N N . MET A 1 101 ? 13.621 -4.910 -3.612 1.00 56.38 101 MET A N 1
ATOM 810 C CA . MET A 1 101 ? 14.774 -5.766 -3.297 1.00 56.38 101 MET A CA 1
ATOM 811 C C . MET A 1 101 ? 15.261 -6.571 -4.507 1.00 56.38 101 MET A C 1
ATOM 813 O O . MET A 1 101 ? 16.462 -6.675 -4.730 1.00 56.38 101 MET A O 1
ATOM 817 N N . VAL A 1 102 ? 14.353 -7.146 -5.301 1.00 58.69 102 VAL A N 1
ATOM 818 C CA . VAL A 1 102 ? 14.719 -7.918 -6.501 1.00 58.69 102 VAL A CA 1
ATOM 819 C C . VAL A 1 102 ? 15.420 -7.021 -7.525 1.00 58.69 102 VAL A C 1
ATOM 821 O O . VAL A 1 102 ? 16.421 -7.436 -8.111 1.00 58.69 102 VAL A O 1
ATOM 824 N N . ASN A 1 103 ? 14.965 -5.776 -7.688 1.00 62.28 103 ASN A N 1
ATOM 825 C CA . ASN A 1 103 ? 15.622 -4.798 -8.557 1.00 62.28 103 ASN A CA 1
ATOM 826 C C . ASN A 1 103 ? 17.013 -4.398 -8.037 1.00 62.28 103 ASN A C 1
ATOM 828 O O . ASN A 1 103 ? 17.949 -4.290 -8.827 1.00 62.28 103 ASN A O 1
ATOM 832 N N . GLU A 1 104 ? 17.175 -4.218 -6.724 1.00 61.25 104 GLU A N 1
ATOM 833 C CA . GLU A 1 104 ? 18.469 -3.904 -6.098 1.00 61.25 104 GLU A CA 1
ATOM 834 C C . GLU A 1 104 ? 19.476 -5.057 -6.235 1.00 61.25 104 GLU A C 1
ATOM 836 O O . GLU A 1 104 ? 20.633 -4.834 -6.594 1.00 61.25 104 GLU A O 1
ATOM 841 N N . ILE A 1 105 ? 19.033 -6.302 -6.033 1.00 67.44 105 ILE A N 1
ATOM 842 C CA . ILE A 1 105 ? 19.858 -7.503 -6.234 1.00 67.44 105 ILE A CA 1
ATOM 843 C C . ILE A 1 105 ? 20.242 -7.649 -7.714 1.00 67.44 105 ILE A C 1
ATOM 845 O O . ILE A 1 105 ? 21.400 -7.937 -8.027 1.00 67.44 105 ILE A O 1
ATOM 849 N N . GLY A 1 106 ? 19.298 -7.409 -8.631 1.00 68.38 106 GLY A N 1
ATOM 850 C CA . GLY A 1 106 ? 19.552 -7.414 -10.072 1.00 68.38 106 GLY A CA 1
ATOM 851 C C . GLY A 1 106 ? 20.586 -6.364 -10.490 1.00 68.38 106 GLY A C 1
ATOM 852 O O . GLY A 1 106 ? 21.520 -6.677 -11.228 1.00 68.38 106 GLY A O 1
ATOM 853 N N . ALA A 1 107 ? 20.482 -5.143 -9.960 1.00 68.81 107 ALA A N 1
ATOM 854 C CA . ALA A 1 107 ? 21.448 -4.074 -10.206 1.00 68.81 107 ALA A CA 1
ATOM 855 C C . ALA A 1 107 ? 22.849 -4.422 -9.670 1.00 68.81 107 ALA A C 1
ATOM 857 O O . ALA A 1 107 ? 23.839 -4.257 -10.383 1.00 68.81 107 ALA A O 1
ATOM 858 N N . ALA A 1 108 ? 22.941 -4.973 -8.455 1.00 75.12 108 ALA A N 1
ATOM 859 C CA . ALA A 1 108 ? 24.211 -5.400 -7.869 1.00 75.12 108 ALA A CA 1
ATOM 860 C C . ALA A 1 108 ? 24.872 -6.544 -8.662 1.00 75.12 108 ALA A C 1
ATOM 862 O O . ALA A 1 108 ? 26.090 -6.550 -8.858 1.00 75.12 108 ALA A O 1
ATOM 863 N N . SER A 1 109 ? 24.077 -7.499 -9.156 1.00 78.00 109 SER A N 1
ATOM 864 C CA . SER A 1 109 ? 24.573 -8.601 -9.986 1.00 78.00 109 SER A CA 1
ATOM 865 C C . SER A 1 109 ? 25.072 -8.117 -11.350 1.00 78.00 109 SER A C 1
ATOM 867 O O . SER A 1 109 ? 26.125 -8.564 -11.804 1.00 78.00 109 SER A O 1
ATOM 869 N N . ASN A 1 110 ? 24.365 -7.179 -11.987 1.00 81.25 110 ASN A N 1
ATOM 870 C CA . ASN A 1 110 ? 24.798 -6.590 -13.256 1.00 81.25 110 ASN A CA 1
ATOM 871 C C . ASN A 1 110 ? 26.108 -5.813 -13.101 1.00 81.25 110 ASN A C 1
ATOM 873 O O . ASN A 1 110 ? 27.040 -6.049 -13.864 1.00 81.25 110 ASN A O 1
ATOM 877 N N . GLN A 1 111 ? 26.233 -4.987 -12.057 1.00 86.50 111 GLN A N 1
ATOM 878 C CA . GLN A 1 111 ? 27.479 -4.271 -11.766 1.00 86.50 111 GLN A CA 1
ATOM 879 C C . GLN A 1 111 ? 28.663 -5.234 -11.583 1.00 86.50 111 GLN A C 1
ATOM 881 O O . GLN A 1 111 ? 29.775 -4.976 -12.040 1.00 86.50 111 GLN A O 1
ATOM 886 N N . ARG A 1 112 ? 28.433 -6.375 -10.920 1.00 90.44 112 ARG A N 1
ATOM 887 C CA . ARG A 1 112 ? 29.460 -7.406 -10.734 1.00 90.44 112 ARG A CA 1
ATOM 888 C C . ARG A 1 112 ? 29.890 -8.035 -12.060 1.00 90.44 112 ARG A C 1
ATOM 890 O O . ARG A 1 112 ? 31.087 -8.219 -12.267 1.00 90.44 112 ARG A O 1
ATOM 897 N N . LEU A 1 113 ? 28.942 -8.354 -12.940 1.00 90.25 113 LEU A N 1
ATOM 898 C CA . LEU A 1 113 ? 29.235 -8.901 -14.268 1.00 90.25 113 LEU A CA 1
ATOM 899 C C . LEU A 1 113 ? 29.997 -7.896 -15.141 1.00 90.25 113 LEU A C 1
ATOM 901 O O . LEU A 1 113 ? 30.966 -8.276 -15.796 1.00 90.25 113 LEU A O 1
ATOM 905 N N . GLU A 1 114 ? 29.620 -6.617 -15.105 1.00 89.06 114 GLU A N 1
ATOM 906 C CA . GLU A 1 114 ? 30.336 -5.546 -15.811 1.00 89.06 114 GLU A CA 1
ATOM 907 C C . GLU A 1 114 ? 31.786 -5.420 -15.334 1.00 89.06 114 GLU A C 1
ATOM 909 O O . GLU A 1 114 ? 32.708 -5.340 -16.151 1.00 89.06 114 GLU A O 1
ATOM 914 N N . ASN A 1 115 ? 32.019 -5.489 -14.021 1.00 90.25 115 ASN A N 1
ATOM 915 C CA . ASN A 1 115 ? 33.371 -5.459 -13.465 1.00 90.25 115 ASN A CA 1
ATOM 916 C C . ASN A 1 115 ? 34.220 -6.643 -13.975 1.00 90.25 115 ASN A C 1
ATOM 918 O O . ASN A 1 115 ? 35.356 -6.433 -14.402 1.00 90.25 115 ASN A O 1
ATOM 922 N N . GLN A 1 116 ? 33.664 -7.863 -14.015 1.00 95.00 116 GLN A N 1
ATOM 923 C CA . GLN A 1 116 ? 34.367 -9.044 -14.546 1.00 95.00 116 GLN A CA 1
ATOM 924 C C . GLN A 1 116 ? 34.657 -8.937 -16.052 1.00 95.00 116 GLN A C 1
ATOM 926 O O . GLN A 1 116 ? 35.738 -9.317 -16.505 1.00 95.00 116 GLN A O 1
ATOM 931 N N . LEU A 1 117 ? 33.722 -8.390 -16.835 1.00 93.50 117 LEU A N 1
ATOM 932 C CA . LEU A 1 117 ? 33.924 -8.122 -18.264 1.00 93.50 117 LEU A CA 1
ATOM 933 C C . LEU A 1 117 ? 35.059 -7.122 -18.498 1.00 93.50 117 LEU A C 1
ATOM 935 O O . LEU A 1 117 ? 35.870 -7.295 -19.412 1.00 93.50 117 LEU A O 1
ATOM 939 N N . THR A 1 118 ? 35.134 -6.093 -17.658 1.00 93.12 118 THR A N 1
ATOM 940 C CA . THR A 1 118 ? 36.172 -5.061 -17.736 1.00 93.12 118 THR A CA 1
ATOM 941 C C . THR A 1 118 ? 37.553 -5.647 -17.427 1.00 93.12 118 THR A C 1
ATOM 943 O O . THR A 1 118 ? 38.519 -5.377 -18.142 1.00 93.12 118 THR A O 1
ATOM 946 N N . GLU A 1 119 ? 37.640 -6.515 -16.417 1.00 94.38 119 GLU A N 1
ATOM 947 C CA . GLU A 1 119 ? 38.872 -7.211 -16.033 1.00 94.38 119 GLU A CA 1
ATOM 948 C C . GLU A 1 119 ? 39.359 -8.168 -17.132 1.00 94.38 119 GLU A C 1
ATOM 950 O O . GLU A 1 119 ? 40.514 -8.090 -17.559 1.00 94.38 119 GLU A O 1
ATOM 955 N N . LEU A 1 120 ? 38.463 -8.994 -17.684 1.00 94.31 120 LEU A N 1
ATOM 956 C CA . LEU A 1 120 ? 38.783 -9.881 -18.805 1.00 94.31 120 LEU A CA 1
ATOM 957 C C . LEU A 1 120 ? 39.253 -9.092 -20.034 1.00 94.31 120 LEU A C 1
ATOM 959 O O . LEU A 1 120 ? 40.236 -9.457 -20.678 1.00 94.31 120 LEU A O 1
ATOM 963 N N . THR A 1 121 ? 38.581 -7.980 -20.338 1.00 92.88 121 THR A N 1
ATOM 964 C CA . THR A 1 121 ? 38.958 -7.088 -21.443 1.00 92.88 121 THR A CA 1
ATOM 965 C C . THR A 1 121 ? 40.371 -6.531 -21.255 1.00 92.88 121 THR A C 1
ATOM 967 O O . THR A 1 121 ? 41.127 -6.431 -22.223 1.00 92.88 121 THR A O 1
ATOM 970 N N . SER A 1 122 ? 40.753 -6.196 -20.021 1.00 93.56 122 SER A N 1
ATOM 971 C CA . SER A 1 122 ? 42.109 -5.747 -19.690 1.00 93.56 122 SER A CA 1
ATOM 972 C C . SER A 1 122 ? 43.150 -6.848 -19.926 1.00 93.56 122 SER A C 1
ATOM 974 O O . SER A 1 122 ? 44.145 -6.620 -20.616 1.00 93.56 122 SER A O 1
ATOM 976 N N . LEU A 1 123 ? 42.886 -8.066 -19.442 1.00 94.00 123 LEU A N 1
ATOM 977 C CA . LEU A 1 123 ? 43.783 -9.215 -19.615 1.00 94.00 123 LEU A CA 1
ATOM 978 C C . LEU A 1 123 ? 43.992 -9.569 -21.094 1.00 94.00 123 LEU A C 1
ATOM 980 O O . LEU A 1 123 ? 45.120 -9.802 -21.529 1.00 94.00 123 LEU A O 1
ATOM 984 N N . VAL A 1 124 ? 42.923 -9.544 -21.896 1.00 91.31 124 VAL A N 1
ATOM 985 C CA . VAL A 1 124 ? 43.006 -9.782 -23.346 1.00 91.31 124 VAL A CA 1
ATOM 986 C C . VAL A 1 124 ? 43.852 -8.708 -24.032 1.00 91.31 124 VAL A C 1
ATOM 988 O O . VAL A 1 124 ? 44.689 -9.038 -24.872 1.00 91.31 124 VAL A O 1
ATOM 991 N N . ARG A 1 125 ? 43.701 -7.431 -23.657 1.00 89.31 125 ARG A N 1
ATOM 992 C CA . ARG A 1 125 ? 44.544 -6.348 -24.193 1.00 89.31 125 ARG A CA 1
ATOM 993 C C . ARG A 1 125 ? 46.021 -6.563 -23.864 1.00 89.31 125 ARG A C 1
ATOM 995 O O . ARG A 1 125 ? 46.856 -6.380 -24.743 1.00 89.31 125 ARG A O 1
ATOM 1002 N N . GLN A 1 126 ? 46.348 -6.993 -22.645 1.00 86.69 126 GLN A N 1
ATOM 1003 C CA . GLN A 1 126 ? 47.732 -7.280 -22.247 1.00 86.69 126 GLN A CA 1
ATOM 1004 C C . GLN A 1 126 ? 48.340 -8.454 -23.033 1.00 86.69 126 GLN A C 1
ATOM 1006 O O . GLN A 1 126 ? 49.487 -8.373 -23.470 1.00 86.69 126 GLN A O 1
ATOM 1011 N N . LEU A 1 127 ? 47.562 -9.510 -23.285 1.00 86.25 127 LEU A N 1
ATOM 1012 C CA . LEU A 1 127 ? 47.985 -10.665 -24.090 1.00 86.25 127 LEU A CA 1
ATOM 1013 C C . LEU A 1 127 ? 48.238 -10.320 -25.564 1.00 86.25 127 LEU A C 1
ATOM 1015 O O . LEU A 1 127 ? 49.123 -10.901 -26.188 1.00 86.25 127 LEU A O 1
ATOM 1019 N N . VAL A 1 128 ? 47.470 -9.382 -26.123 1.00 79.88 128 VAL A N 1
ATOM 1020 C CA . VAL A 1 128 ? 47.655 -8.903 -27.502 1.00 79.88 128 VAL A CA 1
ATOM 1021 C C . VAL A 1 128 ? 48.904 -8.024 -27.626 1.00 79.88 128 VAL A C 1
ATOM 1023 O O . VAL A 1 128 ? 49.575 -8.070 -28.652 1.00 79.88 128 VAL A O 1
ATOM 1026 N N . VAL A 1 129 ? 49.258 -7.270 -26.581 1.00 71.69 129 VAL A N 1
ATOM 1027 C CA . VAL A 1 129 ? 50.451 -6.404 -26.569 1.00 71.69 129 VAL A CA 1
ATOM 1028 C C . VAL A 1 129 ? 51.749 -7.195 -26.336 1.00 71.69 129 VAL A C 1
ATOM 1030 O O . VAL A 1 129 ? 52.788 -6.805 -26.853 1.00 71.69 129 VAL A O 1
ATOM 1033 N N . GLY A 1 130 ? 51.708 -8.332 -25.632 1.00 57.41 130 GLY A N 1
ATOM 1034 C CA . GLY A 1 130 ? 52.885 -9.177 -25.363 1.00 57.41 130 GLY A CA 1
ATOM 1035 C C . GLY A 1 130 ? 53.321 -10.124 -26.495 1.00 57.41 130 GLY A C 1
ATOM 1036 O O . GLY A 1 130 ? 54.152 -10.995 -26.253 1.00 57.41 130 GLY A O 1
ATOM 1037 N N . LYS A 1 131 ? 52.742 -10.015 -27.701 1.00 54.34 131 LYS A N 1
ATOM 1038 C CA . LYS A 1 131 ? 53.000 -10.911 -28.851 1.00 54.34 131 LYS A CA 1
ATOM 1039 C C . LYS A 1 131 ? 53.874 -10.307 -29.967 1.00 54.34 131 LYS A C 1
ATOM 1041 O O . LYS A 1 131 ? 53.861 -10.832 -31.080 1.00 54.34 131 LYS A O 1
ATOM 1046 N N . HIS A 1 132 ? 54.637 -9.255 -29.674 1.00 45.22 132 HIS A N 1
ATOM 1047 C CA . HIS A 1 132 ? 55.648 -8.687 -30.575 1.00 45.22 132 HIS A CA 1
ATOM 1048 C C . HIS A 1 132 ? 57.048 -8.771 -29.979 1.00 45.22 132 HIS A C 1
ATOM 1050 O O . HIS A 1 132 ? 57.181 -8.503 -28.765 1.00 45.22 132 HIS A O 1
#

Sequence (132 aa):
MKCIFLEKFFSASRTASIRKKICGIRETLREYWERLNKLCATCPHHQINEQLLIQYFYKELSMMDKNMIDAASGRALMDKTSAAARHLISNMASNTHQSQMVNEIGAASNQRLENQLTELTSLVRQLVVGKH

InterPro domains:
  IPR005162 Retrotransposon-derived protein PEG10, N-terminal capsid-like domain [PF03732] (4-59)